Protein AF-A0A1C5KRN5-F1 (afdb_monomer)

Foldseek 3Di:
DDDQDPQQLVVLVVVLVVLLVVVVVVVVVVLVVLCPDPDPNVNSVVVSVVVCVVCCPQLSNDNDSDSVCSLVSVLSCVVVVSDHLVSCPSPDPVSSVVSVVVVVVVD

Sequence (107 aa):
MYEIKESDWKIFRKKIIGWQENYMQKLNKEYIEILQRDENPAKNFWDLENRIFHDKKSVGVVIDMRRSMMFNNILSLLNEEIIQLDDLNDFSEEFQNDIKDVVNMLG

Radius of gyration: 16.85 Å; Cα contacts (8 Å, |Δi|>4): 66; chains: 1; bounding box: 39×21×47 Å

Mean predicted aligned error: 3.17 Å

Secondary structure (DSSP, 8-state):
-----HHHHHHHHHHHHHHHHHHHHHHHHHHHHHHTSSS-HHHHHHHHHHHHHHHTTSTTT-----GGGHHHHHHHHHHTTSS-GGGGTTS-HHHHHHHHHHHHHH-

Structure (mmCIF, N/CA/C/O backbone):
data_AF-A0A1C5KRN5-F1
#
_entry.id   AF-A0A1C5KRN5-F1
#
loop_
_atom_site.group_PDB
_atom_site.id
_atom_site.type_symbol
_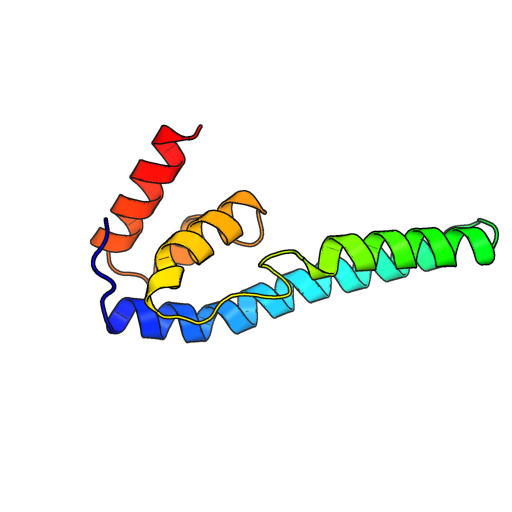atom_site.label_atom_id
_atom_site.label_alt_id
_atom_site.label_comp_id
_atom_site.label_asym_id
_atom_site.label_entity_id
_atom_site.label_seq_id
_atom_site.pdbx_PDB_ins_code
_atom_site.Cartn_x
_atom_site.Cartn_y
_atom_site.Cartn_z
_atom_site.occupancy
_atom_site.B_iso_or_equiv
_atom_site.auth_seq_id
_atom_site.auth_comp_id
_atom_site.auth_asym_id
_atom_site.auth_atom_id
_atom_site.pdbx_PDB_model_num
ATOM 1 N N . MET A 1 1 ? -14.759 13.247 15.064 1.00 66.38 1 MET A N 1
ATOM 2 C CA . MET A 1 1 ? -13.407 12.702 14.829 1.00 66.38 1 MET A CA 1
ATOM 3 C C . MET A 1 1 ? -13.256 11.543 15.789 1.00 66.38 1 MET A C 1
ATOM 5 O O . MET A 1 1 ? -13.414 11.779 16.980 1.00 66.38 1 MET A O 1
ATOM 9 N N . TYR A 1 2 ? -13.064 10.332 15.271 1.00 80.69 2 TYR A N 1
ATOM 10 C CA . TYR A 1 2 ? -12.995 9.110 16.070 1.00 80.69 2 TYR A CA 1
ATOM 11 C C . TYR A 1 2 ? -11.967 9.223 17.206 1.00 80.69 2 TYR A C 1
ATOM 13 O O . TYR A 1 2 ? -10.820 9.626 16.973 1.00 80.69 2 TYR A O 1
ATOM 21 N N . GLU A 1 3 ? -12.354 8.853 18.427 1.00 88.69 3 GLU A N 1
ATOM 22 C CA . GLU A 1 3 ? -11.411 8.738 19.538 1.00 88.69 3 GLU A CA 1
ATOM 23 C C . GLU A 1 3 ? -10.673 7.399 19.452 1.00 88.69 3 GLU A C 1
ATOM 25 O O . GLU A 1 3 ? -11.261 6.324 19.540 1.00 88.69 3 GLU A O 1
ATOM 30 N N . ILE A 1 4 ? -9.349 7.452 19.292 1.00 91.50 4 ILE A N 1
ATOM 31 C CA . ILE A 1 4 ? -8.553 6.261 18.987 1.00 91.50 4 ILE A CA 1
ATOM 32 C C . ILE A 1 4 ? -8.432 5.353 20.209 1.00 91.50 4 ILE A C 1
ATOM 34 O O . ILE A 1 4 ? -7.579 5.570 21.078 1.00 91.50 4 ILE A O 1
ATOM 38 N N . LYS A 1 5 ? -9.227 4.281 20.233 1.00 95.25 5 LYS A N 1
ATOM 39 C CA . LYS A 1 5 ? -9.193 3.249 21.275 1.00 95.25 5 LYS A CA 1
ATOM 40 C C . LYS A 1 5 ? -7.885 2.456 21.254 1.00 95.25 5 LYS A C 1
ATOM 42 O O . LYS A 1 5 ? -7.268 2.233 20.214 1.00 95.25 5 LYS A O 1
ATOM 47 N N . GLU A 1 6 ? -7.450 1.999 22.430 1.00 96.62 6 GLU A N 1
ATOM 48 C CA . GLU A 1 6 ? -6.218 1.200 22.561 1.00 96.62 6 GLU A CA 1
ATOM 49 C C . GLU A 1 6 ? -6.342 -0.163 21.865 1.00 96.62 6 GLU A C 1
ATOM 51 O O . GLU A 1 6 ? -5.357 -0.675 21.335 1.00 96.62 6 GLU A O 1
ATOM 56 N N . SER A 1 7 ? -7.546 -0.744 21.853 1.00 96.94 7 SER A N 1
ATOM 57 C CA . SER A 1 7 ? -7.857 -1.987 21.138 1.00 96.94 7 SER A CA 1
ATOM 58 C C . SER A 1 7 ? -7.578 -1.853 19.644 1.00 96.94 7 SER A C 1
ATOM 60 O O . SER A 1 7 ? -6.791 -2.624 19.095 1.00 96.94 7 SER A O 1
ATOM 62 N N . ASP A 1 8 ? -8.149 -0.827 19.019 1.00 97.88 8 ASP A N 1
ATOM 63 C CA . ASP A 1 8 ? -8.032 -0.569 17.584 1.00 97.88 8 ASP A CA 1
ATOM 64 C C . ASP A 1 8 ? -6.602 -0.187 17.198 1.00 97.88 8 ASP A C 1
ATOM 66 O O . ASP A 1 8 ? -6.052 -0.697 16.220 1.00 97.88 8 ASP A O 1
ATOM 70 N N . TRP A 1 9 ? -5.923 0.591 18.046 1.00 97.62 9 TRP A N 1
ATOM 71 C CA . TRP A 1 9 ? -4.506 0.898 17.861 1.00 97.62 9 TRP A CA 1
ATOM 72 C C . TRP A 1 9 ? -3.612 -0.351 17.866 1.00 97.62 9 TRP A C 1
ATOM 74 O O . TRP A 1 9 ? -2.684 -0.472 17.060 1.00 97.62 9 TRP A O 1
ATOM 84 N N . LYS A 1 10 ? -3.867 -1.312 18.763 1.00 97.88 10 LYS A N 1
ATOM 85 C CA . LYS A 1 10 ? -3.117 -2.579 18.799 1.00 97.88 10 LYS A CA 1
ATOM 86 C C . LYS A 1 10 ? -3.370 -3.434 17.561 1.00 97.88 10 LYS A C 1
ATOM 88 O O . LYS A 1 10 ? -2.432 -4.093 17.111 1.00 97.88 10 LYS A O 1
ATOM 93 N N . ILE A 1 11 ? -4.592 -3.437 17.032 1.00 98.06 11 ILE A N 1
ATOM 94 C CA . ILE A 1 11 ? -4.934 -4.164 15.802 1.00 98.06 11 ILE A CA 1
ATOM 95 C C . ILE A 1 11 ? -4.198 -3.544 14.617 1.00 98.06 11 ILE A C 1
ATOM 97 O O . ILE A 1 11 ? -3.463 -4.253 13.928 1.00 98.06 11 ILE A O 1
ATOM 101 N N . PHE A 1 12 ? -4.296 -2.223 14.451 1.00 97.94 12 PHE A N 1
ATOM 102 C CA . PHE A 1 12 ? -3.616 -1.497 13.380 1.00 97.94 12 PHE A CA 1
ATOM 103 C C . PHE A 1 12 ? -2.115 -1.796 13.340 1.00 97.94 12 PHE A C 1
ATOM 105 O O . PHE A 1 12 ? -1.594 -2.202 12.305 1.00 97.94 12 PHE A O 1
ATOM 112 N N . ARG A 1 13 ? -1.423 -1.696 14.484 1.00 97.69 13 ARG A N 1
ATOM 113 C CA . ARG A 1 13 ? 0.024 -1.968 14.565 1.00 97.69 13 ARG A CA 1
ATOM 114 C C . ARG A 1 13 ? 0.421 -3.380 14.141 1.00 97.69 13 ARG A C 1
ATOM 116 O O . ARG A 1 13 ? 1.542 -3.570 13.684 1.00 97.69 13 ARG A O 1
ATOM 123 N N . LYS A 1 14 ? -0.453 -4.369 14.332 1.00 97.38 14 LYS A N 1
ATOM 124 C CA . LYS A 1 14 ? -0.191 -5.747 13.898 1.00 97.38 14 LYS A CA 1
ATOM 125 C C . LYS A 1 14 ? -0.454 -5.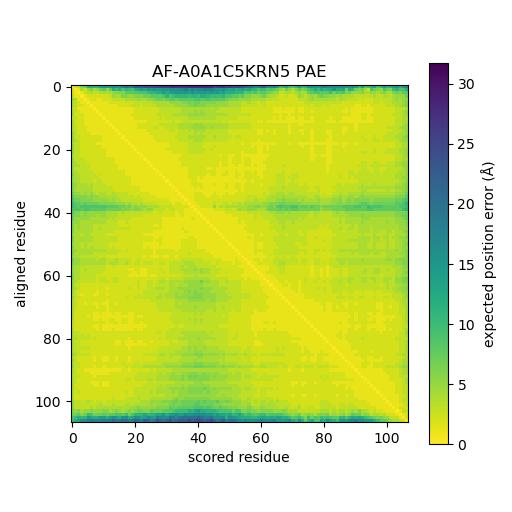913 12.407 1.00 97.38 14 LYS A C 1
ATOM 127 O O . LYS A 1 14 ? 0.353 -6.528 11.719 1.00 97.38 14 LYS A O 1
ATOM 132 N N . LYS A 1 15 ? -1.570 -5.368 11.921 1.00 97.94 15 LYS A N 1
ATOM 133 C CA . LYS A 1 15 ? -1.998 -5.534 10.530 1.00 97.94 15 LYS A CA 1
ATOM 134 C C . LYS A 1 15 ? -1.143 -4.755 9.536 1.00 97.94 15 LYS A C 1
ATOM 136 O O . LYS A 1 15 ? -0.840 -5.294 8.477 1.00 97.94 15 LYS A O 1
ATOM 141 N N . ILE A 1 16 ? -0.695 -3.547 9.895 1.00 97.56 16 ILE A N 1
ATOM 142 C CA . ILE A 1 16 ? 0.058 -2.673 8.985 1.00 97.56 16 ILE A CA 1
ATOM 143 C C . ILE A 1 16 ? 1.313 -3.336 8.420 1.00 97.56 16 ILE A C 1
ATOM 145 O O . ILE A 1 16 ? 1.607 -3.165 7.246 1.00 97.56 16 ILE A O 1
ATOM 149 N N . ILE A 1 17 ? 1.994 -4.161 9.219 1.00 96.38 17 ILE A N 1
ATOM 150 C CA . ILE A 1 17 ? 3.186 -4.895 8.782 1.00 96.38 17 ILE A CA 1
ATOM 151 C C . ILE A 1 17 ? 2.828 -5.821 7.614 1.00 96.38 17 ILE A C 1
ATOM 153 O O . ILE A 1 17 ? 3.468 -5.774 6.572 1.00 96.38 17 ILE A O 1
ATOM 157 N N . GLY A 1 18 ? 1.771 -6.625 7.759 1.00 98.00 18 GLY A N 1
ATOM 158 C CA . GLY A 1 18 ? 1.334 -7.540 6.703 1.00 98.00 18 GLY A CA 1
ATOM 159 C C . GLY A 1 18 ? 0.830 -6.810 5.459 1.00 98.00 18 GLY A C 1
ATOM 160 O O . GLY A 1 18 ? 1.126 -7.224 4.343 1.00 98.00 18 GLY A O 1
ATOM 161 N N . TRP A 1 19 ? 0.108 -5.702 5.639 1.00 98.25 19 TRP A N 1
ATOM 162 C CA . TRP A 1 19 ? -0.366 -4.884 4.522 1.00 98.25 19 TRP A CA 1
ATOM 163 C C . TRP A 1 19 ? 0.788 -4.269 3.722 1.00 98.25 19 TRP A C 1
ATOM 165 O O . TRP A 1 19 ? 0.793 -4.368 2.496 1.00 98.25 19 TRP A O 1
ATOM 175 N N . GLN A 1 20 ? 1.792 -3.704 4.399 1.00 97.62 20 GLN A N 1
ATOM 176 C CA . GLN A 1 20 ? 2.973 -3.138 3.742 1.00 97.62 20 GLN A CA 1
ATOM 177 C C . GLN A 1 20 ? 3.814 -4.218 3.051 1.00 97.62 20 GLN A C 1
ATOM 179 O O . GLN A 1 20 ? 4.192 -4.038 1.898 1.00 97.62 20 GLN A O 1
ATOM 184 N N . GLU A 1 21 ? 4.035 -5.374 3.683 1.00 97.94 21 GLU A N 1
ATOM 185 C CA . GLU A 1 21 ? 4.767 -6.490 3.062 1.00 97.94 21 GLU A CA 1
ATOM 186 C C . GLU A 1 21 ? 4.063 -7.013 1.800 1.00 97.94 21 GLU A C 1
ATOM 188 O O . GLU A 1 21 ? 4.699 -7.185 0.759 1.00 97.94 21 GLU A O 1
ATOM 193 N N . ASN A 1 22 ? 2.740 -7.201 1.844 1.00 98.12 22 ASN A N 1
ATOM 194 C CA . ASN A 1 22 ? 1.967 -7.639 0.678 1.00 98.12 22 ASN A CA 1
ATOM 195 C C . ASN A 1 22 ? 2.034 -6.614 -0.466 1.00 98.12 22 ASN A C 1
ATOM 197 O O . ASN A 1 22 ? 2.199 -6.985 -1.633 1.00 98.12 22 ASN A O 1
ATOM 201 N N . TYR A 1 23 ? 1.941 -5.324 -0.141 1.00 98.12 23 TYR A N 1
ATOM 202 C CA . TYR A 1 23 ? 2.059 -4.251 -1.123 1.00 98.12 23 TYR A CA 1
ATOM 203 C C . TYR A 1 23 ? 3.465 -4.180 -1.729 1.00 98.12 23 TYR A C 1
ATOM 205 O O . TYR A 1 23 ? 3.619 -4.182 -2.949 1.00 98.12 23 TYR A O 1
ATOM 213 N N . MET A 1 24 ? 4.510 -4.214 -0.903 1.00 97.88 24 MET A N 1
ATOM 214 C CA . MET A 1 24 ? 5.895 -4.219 -1.375 1.00 97.88 24 MET A CA 1
ATOM 215 C C . MET A 1 24 ? 6.222 -5.482 -2.182 1.00 97.88 24 MET A C 1
ATOM 217 O O . MET A 1 24 ? 6.986 -5.415 -3.145 1.00 97.88 24 MET A O 1
ATOM 221 N N . GLN A 1 25 ? 5.599 -6.623 -1.875 1.00 98.50 25 GLN A N 1
ATOM 222 C CA . GLN A 1 25 ? 5.705 -7.826 -2.698 1.00 98.50 25 GLN A CA 1
ATOM 223 C C . GLN A 1 25 ? 5.113 -7.617 -4.101 1.00 98.50 25 GLN A C 1
ATOM 225 O O . GLN A 1 25 ? 5.704 -8.087 -5.077 1.00 98.50 25 GLN A O 1
ATOM 230 N N . LYS A 1 26 ? 3.974 -6.921 -4.222 1.00 98.12 26 LYS A N 1
ATOM 231 C CA . LYS A 1 26 ? 3.406 -6.516 -5.520 1.00 98.12 26 LYS A CA 1
ATOM 232 C C . LYS A 1 26 ? 4.376 -5.597 -6.268 1.00 98.12 26 LYS A C 1
ATOM 234 O O . LYS A 1 26 ? 4.720 -5.906 -7.406 1.00 98.12 26 LYS A O 1
ATOM 239 N N . LEU A 1 27 ? 4.889 -4.553 -5.614 1.00 98.25 27 LEU A N 1
ATOM 240 C CA . LEU A 1 27 ? 5.855 -3.627 -6.218 1.00 98.25 27 LEU A CA 1
ATOM 241 C C . LEU A 1 27 ? 7.102 -4.348 -6.742 1.00 98.25 27 LEU A C 1
ATOM 243 O O . LEU A 1 27 ? 7.505 -4.140 -7.881 1.00 98.25 27 LEU A O 1
ATOM 247 N N . ASN A 1 28 ? 7.673 -5.261 -5.955 1.00 98.44 28 ASN A N 1
ATOM 248 C CA . ASN A 1 28 ? 8.847 -6.030 -6.365 1.00 98.44 28 ASN A CA 1
ATOM 249 C C . ASN A 1 28 ? 8.602 -6.849 -7.643 1.00 98.44 28 ASN A C 1
ATOM 251 O O . ASN A 1 28 ? 9.505 -6.965 -8.470 1.00 98.44 28 ASN A O 1
ATOM 255 N N . LYS A 1 29 ? 7.396 -7.404 -7.830 1.00 98.62 29 LYS A N 1
ATOM 256 C CA . LYS A 1 29 ? 7.034 -8.106 -9.074 1.00 98.62 29 LYS A CA 1
ATOM 257 C C . LYS A 1 29 ? 6.982 -7.140 -10.257 1.00 98.62 29 LYS A C 1
ATOM 259 O O . LYS A 1 29 ? 7.599 -7.415 -11.280 1.00 98.62 29 LYS A O 1
ATOM 264 N N . GLU A 1 30 ? 6.339 -5.989 -10.087 1.00 98.38 30 GLU A N 1
ATOM 265 C CA . GLU A 1 30 ? 6.258 -4.953 -11.127 1.00 98.38 30 GLU A CA 1
ATOM 266 C C . GLU A 1 30 ? 7.645 -4.396 -11.498 1.00 98.38 30 GLU A C 1
ATOM 268 O O . GLU A 1 30 ? 7.934 -4.136 -12.666 1.00 98.38 30 GLU A O 1
ATOM 273 N N . TYR A 1 31 ? 8.554 -4.264 -10.530 1.00 98.56 31 TYR A N 1
ATOM 274 C CA . TYR A 1 31 ? 9.941 -3.865 -10.781 1.00 98.56 31 TYR A CA 1
ATOM 275 C C . TYR A 1 31 ? 10.698 -4.893 -11.623 1.00 98.56 31 TYR A C 1
ATOM 277 O O . TYR A 1 31 ? 11.437 -4.522 -12.538 1.00 98.56 31 TYR A O 1
ATOM 285 N N . ILE A 1 32 ? 10.506 -6.185 -11.343 1.00 98.50 32 ILE A N 1
ATOM 286 C CA . ILE A 1 32 ? 11.086 -7.269 -12.143 1.00 98.50 32 ILE A CA 1
ATOM 287 C C . ILE A 1 32 ? 10.550 -7.213 -13.578 1.00 98.50 32 ILE A C 1
ATOM 289 O O . ILE A 1 32 ? 11.334 -7.346 -14.515 1.00 98.50 32 ILE A O 1
ATOM 293 N N . GLU A 1 33 ? 9.255 -6.956 -13.767 1.00 98.44 33 GLU A N 1
ATOM 294 C CA . GLU A 1 33 ? 8.655 -6.805 -15.099 1.00 98.44 33 GLU A CA 1
ATOM 295 C C . GLU A 1 33 ? 9.277 -5.645 -15.889 1.00 98.44 33 GLU A C 1
ATOM 297 O O . GLU A 1 33 ? 9.533 -5.798 -17.081 1.00 98.44 33 GLU A O 1
ATOM 302 N N . ILE A 1 34 ? 9.584 -4.509 -15.244 1.00 98.50 34 ILE A N 1
ATOM 303 C CA . ILE A 1 34 ? 10.308 -3.395 -15.888 1.00 98.50 34 ILE A CA 1
ATOM 304 C C . ILE A 1 34 ? 11.687 -3.853 -16.372 1.00 98.50 34 ILE A C 1
ATOM 306 O O . ILE A 1 34 ? 12.079 -3.561 -17.502 1.00 98.50 34 ILE A O 1
ATOM 310 N N . LEU A 1 35 ? 12.414 -4.595 -15.537 1.00 97.88 35 LEU A N 1
ATOM 311 C CA . LEU A 1 35 ? 13.757 -5.076 -15.863 1.00 97.88 35 LEU A CA 1
ATOM 312 C C . LEU A 1 35 ? 13.768 -6.144 -16.966 1.00 97.88 35 LEU A C 1
ATOM 314 O O . LEU A 1 35 ? 14.782 -6.290 -17.645 1.00 97.88 35 LEU A O 1
ATOM 318 N N . GLN A 1 36 ? 12.665 -6.870 -17.153 1.00 97.75 36 GLN A N 1
ATOM 319 C CA . GLN A 1 36 ? 12.525 -7.935 -18.153 1.00 97.75 36 GLN A CA 1
ATOM 320 C C . GLN A 1 36 ? 12.074 -7.450 -19.541 1.00 97.75 36 GLN A C 1
ATOM 322 O O . GLN A 1 36 ? 11.979 -8.264 -20.460 1.00 97.75 36 GLN A O 1
ATOM 327 N N . ARG A 1 37 ? 11.790 -6.154 -19.724 1.00 98.25 37 ARG A N 1
ATOM 328 C CA . ARG A 1 37 ? 11.366 -5.599 -21.022 1.00 98.25 37 ARG A CA 1
ATOM 329 C C . ARG A 1 37 ? 12.457 -5.749 -22.083 1.00 98.25 37 ARG A C 1
ATOM 331 O O . ARG A 1 37 ? 13.626 -5.482 -21.804 1.00 98.25 37 ARG A O 1
ATOM 338 N N . ASP A 1 38 ? 12.050 -6.074 -23.309 1.00 98.00 38 ASP A N 1
ATOM 339 C CA . ASP A 1 38 ? 12.916 -6.094 -24.499 1.00 98.00 38 ASP A CA 1
ATOM 340 C C . ASP A 1 38 ? 13.176 -4.665 -25.014 1.00 98.00 38 ASP A C 1
ATOM 342 O O . ASP A 1 38 ? 12.667 -4.220 -26.040 1.00 98.00 38 ASP A O 1
ATOM 346 N N . GLU A 1 39 ? 13.908 -3.897 -24.213 1.00 96.94 39 GLU A N 1
ATOM 347 C CA . GLU A 1 39 ? 14.247 -2.488 -24.414 1.00 96.94 39 GLU A CA 1
ATOM 348 C C . GLU A 1 39 ? 15.732 -2.274 -24.078 1.00 96.94 39 GLU A C 1
ATOM 350 O O . GLU A 1 39 ? 16.410 -3.154 -23.540 1.00 96.94 39 GLU A O 1
ATOM 355 N N . ASN A 1 40 ? 16.277 -1.088 -24.371 1.00 97.38 40 ASN A N 1
ATOM 356 C CA . ASN A 1 40 ? 17.661 -0.791 -23.995 1.00 97.38 40 ASN A CA 1
ATOM 357 C C . ASN A 1 40 ? 17.828 -0.858 -22.457 1.00 97.38 40 ASN A C 1
ATOM 359 O O . ASN A 1 40 ? 17.048 -0.213 -21.749 1.00 97.38 40 ASN A O 1
ATOM 363 N N . PRO A 1 41 ? 18.877 -1.523 -21.930 1.00 97.81 41 PRO A N 1
ATOM 364 C CA . PRO A 1 41 ? 19.142 -1.589 -20.491 1.00 97.81 41 PRO A CA 1
ATOM 365 C C . PRO A 1 41 ? 19.106 -0.235 -19.766 1.00 97.81 41 PRO A C 1
ATOM 367 O O . PRO A 1 41 ? 18.607 -0.150 -18.646 1.00 97.81 41 PRO A O 1
ATOM 370 N N . ALA A 1 42 ? 19.583 0.839 -20.405 1.00 98.25 42 ALA A N 1
ATOM 371 C CA . ALA A 1 42 ? 19.548 2.184 -19.833 1.00 98.25 42 ALA A CA 1
ATOM 372 C C . ALA A 1 42 ? 18.114 2.702 -19.638 1.00 98.25 42 ALA A C 1
ATOM 374 O O . ALA A 1 42 ? 17.830 3.344 -18.631 1.00 98.25 42 ALA A O 1
ATOM 375 N N . LYS A 1 43 ? 17.202 2.407 -20.572 1.00 98.31 43 LYS A N 1
ATOM 376 C CA . LYS A 1 43 ? 15.791 2.799 -20.469 1.00 98.31 43 LYS A CA 1
ATOM 377 C C . LYS A 1 43 ? 15.105 2.047 -19.331 1.00 98.31 43 LYS A C 1
ATOM 379 O O . LYS A 1 43 ? 14.513 2.689 -18.474 1.00 98.31 43 LYS A O 1
ATOM 384 N N . ASN A 1 44 ? 15.277 0.724 -19.256 1.00 98.44 44 ASN A N 1
ATOM 385 C CA . ASN A 1 44 ? 14.720 -0.081 -18.161 1.00 98.44 44 ASN A CA 1
ATOM 386 C C . ASN A 1 44 ? 15.219 0.395 -16.789 1.00 98.44 44 ASN A C 1
ATOM 388 O O . ASN A 1 44 ? 14.439 0.470 -15.842 1.00 98.44 44 ASN A O 1
ATOM 392 N N . PHE A 1 45 ? 16.502 0.757 -16.685 1.00 98.44 45 PHE A N 1
ATOM 393 C CA . PHE A 1 45 ? 17.073 1.304 -15.456 1.00 98.44 45 PHE A CA 1
ATOM 394 C C . PHE A 1 45 ? 16.405 2.622 -15.036 1.00 98.44 45 PHE A C 1
ATOM 396 O O . PHE A 1 45 ? 15.977 2.746 -13.890 1.00 98.44 45 PHE A O 1
ATOM 403 N N . TRP A 1 46 ? 16.293 3.594 -15.947 1.00 98.56 46 TRP A N 1
ATOM 404 C CA . TRP A 1 46 ? 15.689 4.893 -15.629 1.00 98.56 46 TRP A CA 1
ATOM 405 C C . TRP A 1 46 ? 14.182 4.798 -15.376 1.00 98.56 46 TRP A C 1
ATOM 407 O O . TRP A 1 46 ? 13.675 5.483 -14.491 1.00 98.56 46 TRP A O 1
ATOM 417 N N . ASP A 1 47 ? 13.464 3.931 -16.090 1.00 98.50 47 ASP A N 1
ATOM 418 C CA . ASP A 1 47 ? 12.047 3.668 -15.824 1.00 98.50 47 ASP A CA 1
ATOM 419 C C . ASP A 1 47 ? 11.849 3.082 -14.416 1.00 98.50 47 ASP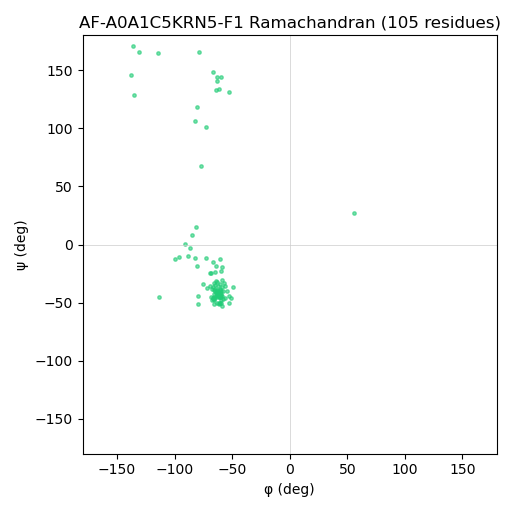 A C 1
ATOM 421 O O . ASP A 1 47 ? 10.954 3.512 -13.684 1.00 98.50 47 ASP A O 1
ATOM 425 N N . LEU A 1 48 ? 12.705 2.135 -14.009 1.00 98.69 48 LEU A N 1
ATOM 426 C CA . LEU A 1 48 ? 12.667 1.550 -12.669 1.00 98.69 48 LEU A CA 1
ATOM 427 C C . LEU A 1 48 ? 13.003 2.578 -11.582 1.00 98.69 48 LEU A C 1
ATOM 429 O O . LEU A 1 48 ? 12.308 2.639 -10.569 1.00 98.69 48 LEU A O 1
ATOM 433 N N . GLU A 1 49 ? 14.053 3.381 -11.770 1.00 98.56 49 GLU A N 1
ATOM 434 C CA . GLU A 1 49 ? 14.455 4.407 -10.798 1.00 98.56 49 GLU A CA 1
ATOM 435 C C . GLU A 1 49 ? 13.328 5.420 -10.572 1.00 98.56 49 GLU A C 1
ATOM 437 O O . GLU A 1 49 ? 12.934 5.649 -9.424 1.00 98.56 49 GLU A O 1
ATOM 442 N N . ASN A 1 50 ? 12.729 5.920 -11.658 1.00 98.38 50 ASN A N 1
ATOM 443 C CA . ASN A 1 50 ? 11.582 6.820 -11.585 1.00 98.38 50 ASN A CA 1
ATOM 444 C C . ASN A 1 50 ? 10.405 6.163 -10.852 1.00 98.38 50 ASN A C 1
ATOM 446 O O . ASN A 1 50 ? 9.793 6.786 -9.981 1.00 98.38 50 ASN A O 1
ATOM 450 N N . ARG A 1 51 ? 10.099 4.893 -11.154 1.00 98.12 51 ARG A N 1
ATOM 451 C CA . ARG A 1 51 ? 9.020 4.159 -10.479 1.00 98.12 51 ARG A CA 1
ATOM 452 C C . ARG A 1 51 ? 9.268 4.055 -8.970 1.00 98.12 51 ARG A C 1
ATOM 454 O O . ARG A 1 51 ? 8.407 4.457 -8.190 1.00 98.12 51 ARG A O 1
ATOM 461 N N . ILE A 1 52 ? 10.460 3.626 -8.551 1.00 98.19 52 ILE A N 1
ATOM 462 C CA . ILE A 1 52 ? 10.848 3.539 -7.132 1.00 98.19 52 ILE A CA 1
ATOM 463 C C . ILE A 1 52 ? 10.790 4.917 -6.455 1.00 98.19 52 ILE A C 1
ATOM 465 O O . ILE A 1 52 ? 10.374 5.030 -5.298 1.00 98.19 52 ILE A O 1
ATOM 469 N N . PHE A 1 53 ? 11.194 5.984 -7.152 1.00 97.62 53 PHE A N 1
ATOM 470 C CA . PHE A 1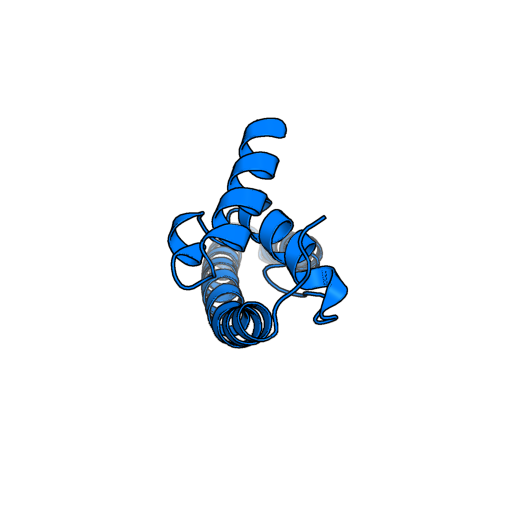 53 ? 11.148 7.348 -6.622 1.00 97.62 53 PHE A CA 1
ATOM 471 C C . PHE A 1 53 ? 9.725 7.801 -6.263 1.00 97.62 53 PHE A C 1
ATOM 473 O O . PHE A 1 53 ? 9.553 8.556 -5.294 1.00 97.62 53 PHE A O 1
ATOM 480 N N . HIS A 1 54 ? 8.724 7.350 -7.017 1.00 96.75 54 HIS A N 1
ATOM 481 C CA . HIS A 1 54 ? 7.316 7.593 -6.722 1.00 96.75 54 HIS A CA 1
ATOM 482 C C . HIS A 1 54 ? 6.792 6.649 -5.639 1.00 96.75 54 HIS A C 1
ATOM 484 O O . HIS A 1 54 ? 6.271 7.123 -4.627 1.00 96.75 54 HIS A O 1
ATOM 490 N N . ASP A 1 55 ? 7.009 5.346 -5.796 1.00 97.44 55 ASP A N 1
ATOM 491 C CA . ASP A 1 55 ? 6.445 4.319 -4.916 1.00 97.44 55 ASP A CA 1
ATOM 492 C C . ASP A 1 55 ? 6.952 4.438 -3.473 1.00 97.44 55 ASP A C 1
ATOM 494 O O . ASP A 1 55 ? 6.195 4.215 -2.531 1.00 97.44 55 ASP A O 1
ATOM 498 N N . LYS A 1 56 ? 8.194 4.898 -3.254 1.00 95.50 56 LYS A N 1
ATOM 499 C CA . LYS A 1 56 ? 8.741 5.102 -1.896 1.00 95.50 56 LYS A CA 1
ATOM 500 C C . LYS A 1 56 ? 7.968 6.114 -1.040 1.00 95.50 56 LYS A C 1
ATOM 502 O O . LYS A 1 56 ? 8.260 6.235 0.147 1.00 95.50 56 LYS A O 1
ATOM 507 N N . LYS A 1 57 ? 7.067 6.901 -1.640 1.00 94.25 57 LYS A N 1
ATOM 508 C CA . LYS A 1 57 ? 6.225 7.889 -0.948 1.00 94.25 57 LYS A CA 1
ATOM 509 C C . LYS A 1 57 ? 4.836 7.348 -0.594 1.00 94.25 57 LYS A C 1
ATOM 511 O O . LYS A 1 57 ? 4.129 8.025 0.143 1.00 94.25 57 LYS A O 1
ATOM 516 N N . SER A 1 58 ? 4.455 6.181 -1.117 1.00 96.19 58 SER A N 1
ATOM 517 C CA . SER A 1 58 ? 3.181 5.525 -0.810 1.00 96.19 58 SER A CA 1
ATOM 518 C C . SER A 1 58 ? 3.100 5.150 0.670 1.00 96.19 58 SER A C 1
ATOM 520 O O . SER A 1 58 ? 4.092 4.705 1.264 1.00 96.19 58 SER A O 1
ATOM 522 N N . VAL A 1 59 ? 1.900 5.244 1.252 1.00 95.62 59 VAL A N 1
ATOM 523 C CA . VAL A 1 59 ? 1.643 4.775 2.627 1.00 95.62 59 VAL A CA 1
ATOM 524 C C . VAL A 1 59 ? 1.827 3.259 2.781 1.00 95.62 59 VAL A C 1
ATOM 526 O O . VAL A 1 59 ? 2.072 2.761 3.884 1.00 95.62 59 VAL A O 1
ATOM 529 N N . GLY A 1 60 ? 1.800 2.522 1.667 1.00 95.94 60 GLY A N 1
ATOM 530 C CA . GLY A 1 60 ? 2.123 1.098 1.602 1.00 95.94 60 GLY A CA 1
ATOM 531 C C . GLY A 1 60 ? 3.614 0.795 1.754 1.00 95.94 60 GLY A C 1
ATOM 532 O O . GLY A 1 60 ? 3.972 -0.359 1.960 1.00 95.94 60 GLY A O 1
ATOM 533 N N . VAL A 1 61 ? 4.478 1.814 1.694 1.00 96.88 61 VAL A N 1
ATOM 534 C CA . VAL A 1 61 ? 5.933 1.689 1.883 1.00 96.88 61 VAL A CA 1
ATOM 535 C C . VAL A 1 61 ? 6.392 2.399 3.152 1.00 96.88 61 VAL A C 1
ATOM 537 O O . VAL A 1 61 ? 7.172 1.850 3.928 1.00 96.88 61 VAL A O 1
ATOM 540 N N . VAL A 1 62 ? 5.919 3.624 3.387 1.00 95.25 62 VAL A N 1
ATOM 541 C CA . VAL A 1 62 ? 6.310 4.428 4.549 1.00 95.25 62 VAL A CA 1
ATOM 542 C C . VAL A 1 62 ? 5.091 5.075 5.182 1.00 95.25 62 VAL A C 1
ATOM 544 O O . VAL A 1 62 ? 4.302 5.731 4.513 1.00 95.25 62 VAL A O 1
ATOM 547 N N . ILE A 1 63 ? 4.935 4.907 6.495 1.00 96.06 63 ILE A N 1
ATOM 548 C CA . ILE A 1 63 ? 3.744 5.372 7.202 1.00 96.06 63 ILE A CA 1
ATOM 549 C C . ILE A 1 63 ? 4.089 6.015 8.543 1.00 96.06 63 ILE A C 1
ATOM 551 O O . ILE A 1 63 ? 5.031 5.612 9.230 1.00 96.06 63 ILE A O 1
ATOM 555 N N . ASP A 1 64 ? 3.318 7.030 8.927 1.00 96.44 64 ASP A N 1
ATOM 556 C CA . ASP A 1 64 ? 3.487 7.722 10.200 1.00 96.44 64 ASP A CA 1
ATOM 557 C C . ASP A 1 64 ? 2.807 6.944 11.332 1.00 96.44 64 ASP A C 1
ATOM 559 O O . ASP A 1 64 ? 1.585 6.942 11.472 1.00 96.44 64 ASP A O 1
ATOM 563 N N . MET A 1 65 ? 3.612 6.300 12.176 1.00 96.00 65 MET A N 1
ATOM 564 C CA . MET A 1 65 ? 3.133 5.452 13.271 1.00 96.00 65 MET A CA 1
ATOM 565 C C . MET A 1 65 ? 2.719 6.217 14.539 1.00 96.00 65 MET A C 1
ATOM 567 O O . MET A 1 65 ? 2.555 5.610 15.604 1.00 96.00 65 MET A O 1
ATOM 571 N N . ARG A 1 66 ? 2.528 7.540 14.483 1.00 96.25 66 ARG A N 1
ATOM 572 C CA . ARG A 1 66 ? 1.887 8.270 15.586 1.00 96.25 66 ARG A CA 1
ATOM 573 C C . ARG A 1 66 ? 0.443 7.801 15.735 1.00 96.25 66 ARG A C 1
ATOM 575 O O . ARG A 1 66 ? -0.310 7.765 14.769 1.00 96.25 66 ARG A O 1
ATOM 582 N N . ARG A 1 67 ? 0.018 7.512 16.970 1.00 95.62 67 ARG A N 1
ATOM 583 C CA . ARG A 1 67 ? -1.347 7.036 17.253 1.00 95.62 67 ARG A CA 1
ATOM 584 C C . ARG A 1 67 ? -2.413 7.951 16.661 1.00 95.62 67 ARG A C 1
ATOM 586 O O . ARG A 1 67 ? -3.328 7.449 16.034 1.00 95.62 67 ARG A O 1
ATOM 593 N N . SER A 1 68 ? -2.260 9.269 16.797 1.00 94.38 68 SER A N 1
ATOM 594 C CA . SER A 1 68 ? -3.186 10.268 16.241 1.00 94.38 68 SER A CA 1
ATOM 595 C C . SER A 1 68 ? -3.353 10.190 14.719 1.00 94.38 68 SER A C 1
ATOM 597 O O . SER A 1 68 ? -4.332 10.707 14.197 1.00 94.38 68 SER A O 1
ATOM 599 N N . MET A 1 69 ? -2.412 9.560 14.010 1.00 96.38 69 MET A N 1
ATOM 600 C CA . MET A 1 69 ? -2.454 9.390 12.560 1.00 96.38 69 MET A CA 1
ATOM 601 C C . MET A 1 69 ? -3.197 8.126 12.122 1.00 96.38 69 MET A C 1
ATOM 603 O O . MET A 1 69 ? -3.492 8.014 10.941 1.00 96.38 69 MET A O 1
ATOM 607 N N . MET A 1 70 ? -3.551 7.203 13.030 1.00 96.50 70 MET A N 1
ATOM 608 C CA . MET A 1 70 ? -4.159 5.906 12.677 1.00 96.50 70 MET A CA 1
ATOM 609 C C . MET A 1 70 ? -5.371 6.043 11.749 1.00 96.50 70 MET A C 1
ATOM 611 O O . MET A 1 70 ? -5.468 5.323 10.763 1.00 96.50 70 MET A O 1
ATOM 615 N N . PHE A 1 71 ? -6.277 6.975 12.054 1.00 96.31 71 PHE A N 1
ATOM 616 C CA . PHE A 1 71 ? -7.487 7.184 11.260 1.00 96.31 71 PHE A CA 1
ATOM 617 C C . PHE A 1 71 ? -7.146 7.627 9.829 1.00 96.31 71 PHE A C 1
ATOM 619 O O . PHE A 1 71 ? -7.574 7.002 8.865 1.00 96.31 71 PHE A O 1
ATOM 626 N N . ASN A 1 72 ? -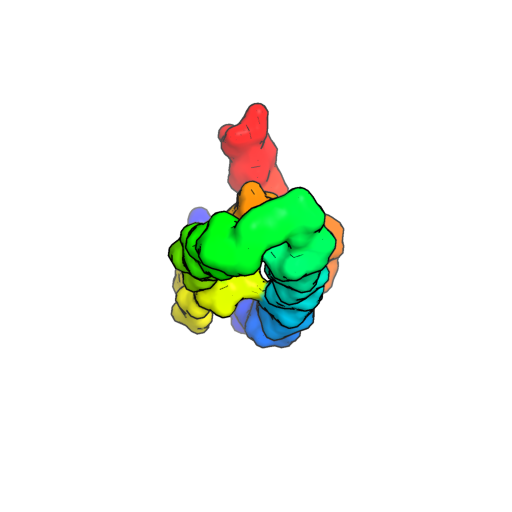6.288 8.643 9.696 1.00 95.56 72 ASN A N 1
ATOM 627 C CA . ASN A 1 72 ? -5.834 9.142 8.396 1.00 95.56 72 ASN A CA 1
ATOM 628 C C . ASN A 1 72 ? -5.045 8.083 7.620 1.00 95.56 72 ASN A C 1
ATOM 630 O O . ASN A 1 72 ? -5.237 7.937 6.421 1.00 95.56 72 ASN A O 1
ATOM 634 N N . ASN A 1 73 ? -4.204 7.310 8.306 1.00 97.19 73 ASN A N 1
ATOM 635 C CA . ASN A 1 73 ? -3.445 6.217 7.712 1.00 97.19 73 ASN A CA 1
ATOM 636 C C . ASN A 1 73 ? -4.366 5.161 7.091 1.00 97.19 73 ASN A C 1
ATOM 638 O O . ASN A 1 73 ? -4.112 4.731 5.974 1.00 97.19 73 ASN A O 1
ATOM 642 N N . ILE A 1 74 ? -5.439 4.761 7.784 1.00 97.56 74 ILE A N 1
ATOM 643 C CA . ILE A 1 74 ? -6.420 3.807 7.243 1.00 97.56 74 ILE A CA 1
ATOM 644 C C . ILE A 1 74 ? -7.117 4.376 6.007 1.00 97.56 74 ILE A C 1
ATOM 646 O O . ILE A 1 74 ? -7.223 3.674 5.005 1.00 97.56 74 ILE A O 1
ATOM 650 N N . LEU A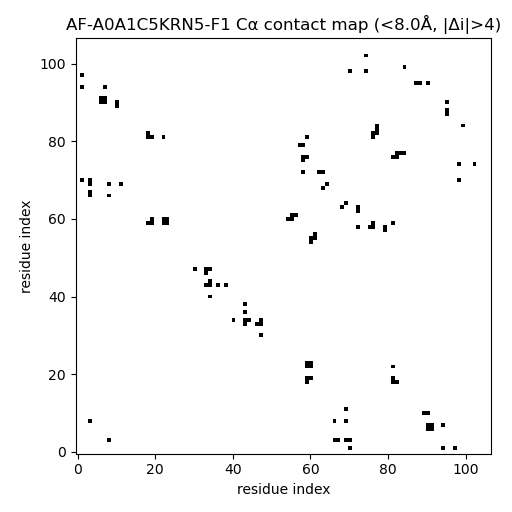 1 75 ? -7.526 5.647 6.037 1.00 96.62 75 LEU A N 1
ATOM 651 C CA . LEU A 1 75 ? -8.112 6.295 4.861 1.00 96.62 75 LEU A CA 1
ATOM 652 C C . LEU A 1 75 ? -7.137 6.331 3.679 1.00 96.62 75 LEU A C 1
ATOM 654 O O . LEU A 1 75 ? -7.531 6.010 2.562 1.00 96.62 75 LEU A O 1
ATOM 658 N N . SER A 1 76 ? -5.866 6.672 3.907 1.00 96.44 76 SER A N 1
ATOM 659 C CA . SER A 1 76 ? -4.852 6.673 2.848 1.00 96.44 76 SER A CA 1
ATOM 660 C C . SER A 1 76 ? -4.583 5.268 2.303 1.00 96.44 76 SER A C 1
ATOM 662 O O . SER A 1 76 ? -4.457 5.112 1.094 1.00 96.44 76 SER A O 1
ATOM 664 N N . LEU A 1 77 ? -4.546 4.243 3.163 1.00 97.88 77 LEU A N 1
ATOM 665 C CA . LEU A 1 77 ? -4.372 2.847 2.744 1.00 97.88 77 LEU A CA 1
ATOM 666 C C . LEU A 1 77 ? -5.537 2.360 1.871 1.00 97.88 77 LEU A C 1
ATOM 668 O O . LEU A 1 77 ? -5.301 1.650 0.898 1.00 97.88 77 LEU A O 1
ATOM 672 N N . LEU A 1 78 ? -6.774 2.748 2.199 1.00 97.19 78 LEU A N 1
ATOM 673 C CA . LEU A 1 78 ? -7.954 2.453 1.379 1.00 97.19 78 LEU A CA 1
ATOM 674 C C . LEU A 1 78 ? -7.915 3.216 0.049 1.00 97.19 78 LEU A C 1
ATOM 676 O O . LEU A 1 78 ? -8.157 2.633 -1.001 1.00 97.19 78 LEU A O 1
ATOM 680 N N . ASN A 1 79 ? -7.578 4.507 0.086 1.00 95.44 79 ASN A N 1
ATOM 681 C CA . ASN A 1 79 ? -7.526 5.364 -1.099 1.00 95.44 79 ASN A CA 1
ATOM 682 C C . ASN A 1 79 ? -6.437 4.940 -2.099 1.00 95.44 79 ASN A C 1
ATOM 684 O O . ASN A 1 79 ? -6.619 5.077 -3.302 1.00 95.44 79 ASN A O 1
ATOM 688 N N . GLU A 1 80 ? -5.301 4.438 -1.615 1.00 95.69 80 GLU A N 1
ATOM 689 C CA . GLU A 1 80 ? -4.242 3.859 -2.455 1.00 95.69 80 GLU A CA 1
ATOM 690 C C . GLU A 1 80 ? -4.488 2.372 -2.789 1.00 95.69 80 GLU A C 1
ATOM 692 O O . GLU A 1 80 ? -3.609 1.714 -3.344 1.00 95.69 80 GLU A O 1
ATOM 697 N N . GLU A 1 81 ? -5.670 1.839 -2.448 1.00 95.75 81 GLU A N 1
ATOM 698 C CA . GLU A 1 81 ? -6.102 0.455 -2.703 1.00 95.75 81 GLU A CA 1
ATOM 699 C C . GLU A 1 81 ? -5.144 -0.612 -2.143 1.00 95.75 81 GLU A C 1
ATOM 701 O O . GLU A 1 81 ? -5.059 -1.739 -2.639 1.00 95.75 81 GLU A O 1
ATOM 706 N N . ILE A 1 82 ? -4.405 -0.267 -1.087 1.00 97.38 82 ILE A N 1
ATOM 707 C CA . ILE A 1 82 ? -3.478 -1.174 -0.398 1.00 97.38 82 ILE A CA 1
ATOM 708 C C . ILE A 1 82 ? -4.255 -2.175 0.460 1.00 97.38 82 ILE A C 1
ATOM 710 O O . ILE A 1 82 ? -3.836 -3.323 0.613 1.00 97.38 82 ILE A O 1
ATOM 714 N N . ILE A 1 83 ? -5.385 -1.732 1.012 1.00 98.00 83 ILE A N 1
ATOM 715 C CA . ILE A 1 83 ? -6.332 -2.545 1.778 1.00 98.00 83 ILE A CA 1
ATOM 716 C C . ILE A 1 83 ? -7.752 -2.301 1.267 1.00 98.00 83 ILE A C 1
ATOM 718 O O . ILE A 1 83 ? -8.011 -1.319 0.572 1.00 98.00 83 ILE A O 1
ATOM 722 N N . GLN A 1 84 ? -8.677 -3.174 1.646 1.00 97.12 84 GLN A N 1
ATOM 723 C CA . GLN A 1 84 ? -10.110 -3.049 1.381 1.00 97.12 84 GLN A CA 1
ATOM 724 C C . GLN A 1 84 ? -10.884 -2.862 2.693 1.00 97.12 84 GLN A C 1
ATOM 726 O O . GLN A 1 84 ? -10.367 -3.127 3.779 1.00 97.12 84 GLN A O 1
ATOM 731 N N . LEU A 1 85 ? -12.147 -2.426 2.619 1.00 96.00 85 LEU A N 1
ATOM 732 C CA . LEU A 1 85 ? -12.978 -2.241 3.820 1.00 96.00 85 LEU A CA 1
ATOM 733 C C . LEU A 1 85 ? -13.112 -3.528 4.651 1.00 96.00 85 LEU A C 1
ATOM 735 O O . LEU A 1 85 ? -13.133 -3.462 5.879 1.00 96.00 85 LEU A O 1
ATOM 739 N N . ASP A 1 86 ? -13.126 -4.692 4.000 1.00 97.06 86 ASP A N 1
ATOM 740 C CA . ASP A 1 86 ? -13.210 -5.996 4.667 1.00 97.06 86 ASP A CA 1
ATOM 741 C C . ASP A 1 86 ? -11.979 -6.314 5.535 1.00 97.06 86 ASP A C 1
ATOM 743 O O . ASP A 1 86 ? -12.077 -7.065 6.509 1.00 97.06 86 ASP A O 1
ATOM 747 N N . ASP A 1 87 ? -10.823 -5.701 5.260 1.00 97.62 87 ASP A N 1
ATOM 748 C CA . ASP A 1 87 ? -9.628 -5.859 6.098 1.00 97.62 87 ASP A CA 1
ATOM 749 C C . ASP A 1 87 ? -9.805 -5.236 7.495 1.00 97.62 87 ASP A C 1
ATOM 751 O O . ASP A 1 87 ? -9.038 -5.544 8.424 1.00 97.62 87 ASP A O 1
ATOM 755 N N . LEU A 1 88 ? -10.829 -4.388 7.662 1.00 97.62 88 LEU A N 1
ATOM 756 C CA . LEU A 1 88 ? -11.158 -3.690 8.903 1.00 97.62 88 LEU A CA 1
ATOM 757 C C . LEU A 1 88 ? -12.134 -4.457 9.808 1.00 97.62 88 LEU A C 1
ATOM 759 O O . LEU A 1 88 ? -12.444 -3.972 10.893 1.00 97.62 88 LEU A O 1
ATOM 763 N N . ASN A 1 89 ? -12.578 -5.657 9.424 1.00 96.88 89 ASN A N 1
ATOM 764 C CA . ASN A 1 89 ? -13.586 -6.425 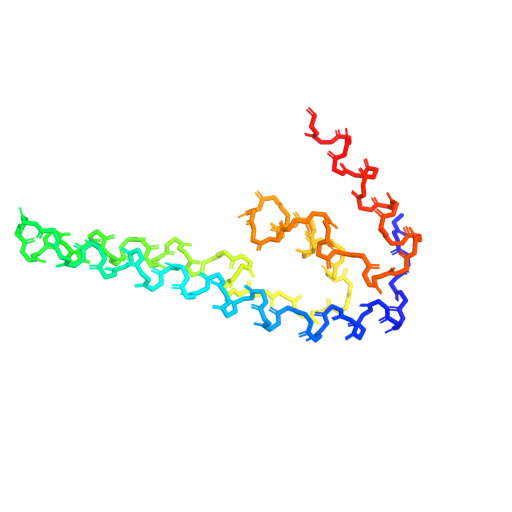10.171 1.00 96.88 89 ASN A CA 1
ATOM 765 C C . ASN A 1 89 ? -13.190 -6.773 11.622 1.00 96.88 89 ASN A C 1
ATOM 767 O O . ASN A 1 89 ? -14.061 -7.002 12.456 1.00 96.88 89 ASN A O 1
ATOM 771 N N . ASP A 1 90 ? -11.891 -6.788 11.937 1.00 96.81 90 ASP A N 1
ATOM 772 C CA . ASP A 1 90 ? -11.390 -7.061 13.293 1.00 96.81 90 ASP A CA 1
ATOM 773 C C . ASP A 1 90 ? -11.412 -5.830 14.220 1.00 96.81 90 ASP A C 1
ATOM 775 O O . ASP A 1 90 ? -11.179 -5.966 15.422 1.00 96.81 90 ASP A O 1
ATOM 779 N N . PHE A 1 91 ? -11.631 -4.629 13.676 1.00 97.62 91 PHE A N 1
ATOM 780 C CA . PHE A 1 91 ? -11.701 -3.384 14.445 1.00 97.62 91 PHE A CA 1
ATOM 781 C C . PHE A 1 91 ? -13.065 -3.228 15.126 1.00 97.62 91 PHE A C 1
ATOM 783 O O . PHE A 1 91 ? -14.031 -3.911 14.787 1.00 97.62 91 PHE A O 1
ATOM 790 N N . SER A 1 92 ? -13.173 -2.302 16.078 1.00 96.88 92 SER A N 1
ATOM 791 C CA . SER A 1 92 ? -14.455 -1.989 16.711 1.00 96.88 92 SER A CA 1
ATOM 792 C C . SER A 1 92 ? -15.498 -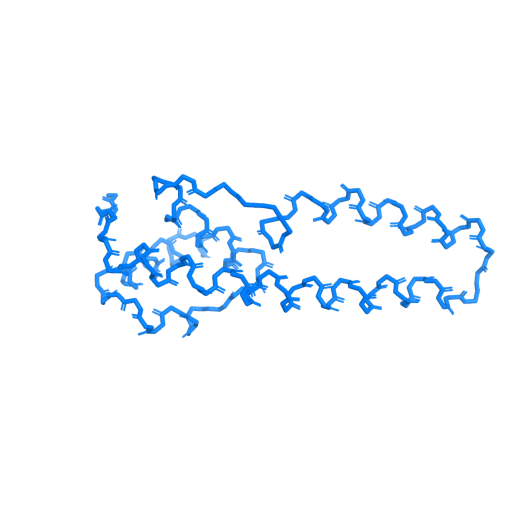1.508 15.696 1.00 96.88 92 SER A C 1
ATOM 794 O O . SER A 1 92 ? -15.172 -0.791 14.752 1.00 96.88 92 SER A O 1
ATOM 796 N N . GLU A 1 93 ? -16.767 -1.870 15.912 1.00 96.31 93 GLU A N 1
ATOM 797 C CA . GLU A 1 93 ? -17.879 -1.469 15.033 1.00 96.31 93 GLU A CA 1
ATOM 798 C C . GLU A 1 93 ? -17.950 0.052 14.848 1.00 96.31 93 GLU A C 1
ATOM 800 O O . GLU A 1 93 ? -18.154 0.533 13.740 1.00 96.31 93 GLU A O 1
ATOM 805 N N . GLU A 1 94 ? -17.707 0.812 15.921 1.00 95.62 94 GLU A N 1
ATOM 806 C CA . GLU A 1 94 ? -17.623 2.275 15.878 1.00 95.62 94 GLU A CA 1
ATOM 807 C C . GLU A 1 94 ? -16.544 2.756 14.900 1.00 95.62 94 GLU A C 1
ATOM 809 O O . GLU A 1 94 ? -16.818 3.599 14.054 1.00 95.62 94 GLU A O 1
ATOM 814 N N . PHE A 1 95 ? -15.338 2.177 14.956 1.00 96.44 95 PHE A N 1
ATOM 815 C CA . PHE A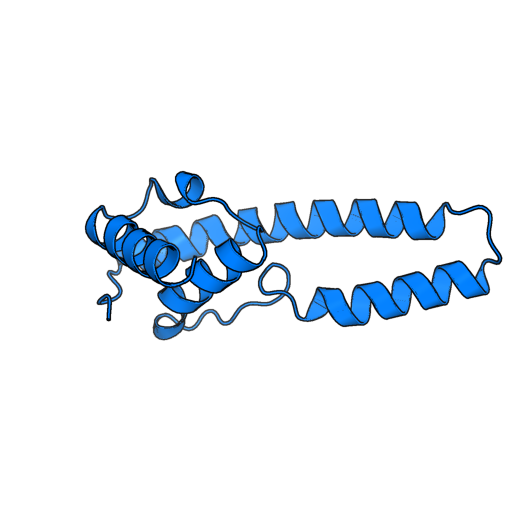 1 95 ? -14.264 2.541 14.033 1.00 96.44 95 PHE A CA 1
ATOM 816 C C . PHE A 1 95 ? -14.622 2.209 12.582 1.00 96.44 95 PHE A C 1
ATOM 818 O O . PHE A 1 95 ? -14.395 3.014 11.681 1.00 96.44 95 PHE A O 1
ATOM 825 N N . GLN A 1 96 ? -15.190 1.023 12.353 1.00 96.69 96 GLN A N 1
ATOM 826 C CA . GLN A 1 96 ? -15.600 0.598 11.017 1.00 96.69 96 GLN A CA 1
ATOM 827 C C . GLN A 1 96 ? -16.675 1.521 10.431 1.00 96.69 96 GLN A C 1
ATOM 829 O O . GLN A 1 96 ? -16.599 1.863 9.252 1.00 96.69 96 GLN A O 1
ATOM 834 N N . ASN A 1 97 ? -17.660 1.926 11.237 1.00 95.44 97 ASN A N 1
ATOM 835 C CA . ASN A 1 97 ? -18.729 2.825 10.809 1.00 95.44 97 ASN A CA 1
ATOM 836 C C . ASN A 1 97 ? -18.186 4.221 10.484 1.00 95.44 97 ASN A C 1
ATOM 838 O O . ASN A 1 97 ? -18.454 4.718 9.396 1.00 95.44 97 ASN A O 1
ATOM 842 N N . ASP A 1 98 ? -17.334 4.791 11.342 1.00 94.94 98 ASP A N 1
ATOM 843 C CA . ASP A 1 98 ? -16.721 6.103 11.095 1.00 94.94 98 ASP A CA 1
ATOM 844 C C . ASP A 1 98 ? -15.893 6.123 9.796 1.00 94.94 98 ASP A C 1
ATOM 846 O O . ASP A 1 98 ? -15.933 7.098 9.043 1.00 94.94 98 ASP A O 1
ATOM 850 N N . ILE A 1 99 ? -15.146 5.051 9.500 1.00 95.88 99 ILE A N 1
ATOM 851 C CA . ILE A 1 99 ? -14.408 4.930 8.232 1.00 95.88 99 ILE A CA 1
ATOM 852 C C . ILE A 1 99 ? -15.369 4.829 7.043 1.00 95.88 99 ILE A C 1
ATOM 854 O O . ILE A 1 99 ? -15.174 5.531 6.050 1.00 95.88 99 ILE A O 1
ATOM 858 N N . LYS A 1 100 ? -16.407 3.986 7.131 1.00 94.62 100 LYS A N 1
ATOM 859 C CA . LYS A 1 100 ? -17.407 3.822 6.061 1.00 94.62 100 LYS A CA 1
ATOM 860 C C . LYS A 1 100 ? -18.128 5.131 5.760 1.00 94.62 100 LYS A C 1
ATOM 862 O O . LYS A 1 100 ? -18.289 5.467 4.591 1.00 94.62 100 LYS A O 1
ATOM 867 N N . ASP A 1 101 ? -18.508 5.882 6.788 1.00 93.81 101 ASP A N 1
ATOM 868 C CA . ASP A 1 101 ? -19.168 7.177 6.634 1.00 93.81 101 ASP A CA 1
ATOM 869 C C . ASP A 1 101 ? -18.279 8.162 5.871 1.00 93.81 101 ASP A C 1
ATOM 871 O O . ASP A 1 101 ? -18.739 8.797 4.924 1.00 93.81 101 ASP A O 1
ATOM 875 N N . VAL A 1 102 ? -16.987 8.244 6.211 1.00 93.00 102 VAL A N 1
ATOM 876 C CA . VAL A 1 102 ? -16.042 9.120 5.499 1.00 93.00 102 VAL A CA 1
ATOM 877 C C . VAL A 1 102 ? -15.833 8.672 4.054 1.00 93.00 102 VAL A C 1
ATOM 879 O O . VAL A 1 102 ? -15.871 9.508 3.154 1.00 93.00 102 VAL A O 1
ATOM 882 N N . VAL A 1 103 ? -15.641 7.374 3.809 1.00 90.56 103 VAL A N 1
ATOM 883 C CA . VAL A 1 103 ? -15.459 6.839 2.448 1.00 90.56 103 VAL A CA 1
ATOM 884 C C . VAL A 1 103 ? -16.688 7.125 1.579 1.00 90.56 103 VAL A C 1
ATOM 886 O O . VAL A 1 103 ? -16.538 7.591 0.454 1.00 90.56 103 VAL A O 1
ATOM 889 N N . ASN A 1 104 ? -17.897 6.941 2.116 1.00 89.88 104 ASN A N 1
ATOM 890 C CA . ASN A 1 104 ? -19.150 7.220 1.407 1.00 89.88 104 ASN A CA 1
ATOM 891 C C . ASN A 1 104 ? -19.389 8.716 1.146 1.00 89.88 104 ASN A C 1
ATOM 893 O O . ASN A 1 104 ? -20.129 9.053 0.231 1.00 89.88 104 ASN A O 1
ATOM 897 N N . MET A 1 105 ? -18.809 9.615 1.947 1.00 87.25 105 MET A N 1
ATOM 898 C CA . MET A 1 105 ? -18.902 11.065 1.720 1.00 87.25 105 MET A CA 1
ATOM 899 C C . MET A 1 105 ? -17.917 11.579 0.661 1.00 87.25 105 MET A C 1
ATOM 901 O O . MET A 1 105 ? -18.086 12.697 0.176 1.00 87.25 105 MET A O 1
ATOM 905 N N . LEU A 1 106 ? -16.869 10.812 0.354 1.00 72.81 106 LEU A N 1
ATOM 906 C CA . LEU A 1 106 ? -15.809 11.193 -0.586 1.00 72.81 106 LEU A CA 1
ATOM 907 C C . LEU A 1 106 ? -15.975 10.569 -1.982 1.00 72.81 106 LEU A C 1
ATOM 909 O O . LEU A 1 106 ? -15.274 10.994 -2.902 1.00 72.81 106 LEU A O 1
ATOM 913 N N . GLY A 1 107 ? -16.864 9.582 -2.127 1.00 61.78 107 GLY A N 1
ATOM 914 C CA . GLY A 1 107 ? -17.259 8.967 -3.402 1.00 61.78 107 GLY A CA 1
ATOM 915 C C . GLY A 1 107 ? -18.518 9.587 -3.990 1.00 61.78 107 GLY A C 1
ATOM 916 O O . GLY A 1 107 ? -18.608 9.618 -5.237 1.00 61.78 107 GLY A O 1
#

Nearest PDB structures (foldseek):
  4jdx-assembly2_B  TM=8.246E-01  e=4.285E-02  Synechocystis sp. PCC 6803 substr. Kazusa
  4jdq-assembly2_B  TM=8.253E-01  e=5.903E-02  Synechocystis sp. PCC 6803 substr. Kazusa
  5tz0-assembly1_A  TM=8.105E-01  e=1.181E-01  Tolypothrix sp. PCC 7601
  4jdx-assembly2_D  TM=6.554E-01  e=1.910E-01  Synechocystis sp. PCC 6803 substr. Kazusa

Solvent-accessible surface area (backbone atoms only — not comparable to full-atom values): 6335 Å² total; per-residue (Å²): 130,87,78,86,46,72,69,48,52,55,49,49,67,60,48,50,56,57,46,26,51,56,44,48,53,52,50,54,52,55,52,50,54,45,65,67,50,99,62,60,69,70,55,34,49,52,55,44,52,54,48,50,69,55,52,62,70,35,64,48,69,46,70,74,84,51,76,92,36,50,68,60,51,52,52,49,31,45,75,70,64,64,46,58,80,77,77,45,71,87,44,52,68,67,59,50,47,57,50,49,55,53,54,66,73,76,109

pLDDT: mean 95.74, std 5.55, range [61.78, 98.69]